Protein AF-A0A3D3XXK7-F1 (afdb_monomer_lite)

Radius of gyration: 11.99 Å; chains: 1; bounding box: 28×26×32 Å

Structure (mmCIF, N/CA/C/O backbone):
data_AF-A0A3D3XXK7-F1
#
_entry.id   AF-A0A3D3XXK7-F1
#
loop_
_atom_site.group_PDB
_atom_site.id
_atom_site.type_symbol
_atom_site.label_atom_id
_atom_site.label_alt_id
_atom_site.label_comp_id
_atom_site.label_asym_id
_atom_site.label_entity_id
_atom_site.label_seq_id
_atom_site.pdbx_PDB_ins_code
_atom_site.Cartn_x
_atom_site.Cartn_y
_atom_site.Cartn_z
_atom_site.occupancy
_atom_site.B_iso_or_equiv
_atom_site.auth_seq_id
_atom_site.auth_comp_id
_atom_site.auth_asym_id
_atom_site.auth_atom_id
_atom_site.pdbx_PDB_model_num
ATOM 1 N N . ILE A 1 1 ? 9.833 -6.967 -8.509 1.00 82.12 1 ILE A N 1
ATOM 2 C CA . ILE A 1 1 ? 9.847 -5.731 -7.670 1.00 82.12 1 ILE A CA 1
ATOM 3 C C . ILE A 1 1 ? 11.268 -5.477 -7.156 1.00 82.12 1 ILE A C 1
ATOM 5 O O . ILE A 1 1 ? 11.935 -6.444 -6.823 1.00 82.12 1 ILE A O 1
ATOM 9 N N . GLY A 1 2 ? 11.764 -4.231 -7.138 1.00 90.31 2 GLY A N 1
ATOM 10 C CA . GLY A 1 2 ? 13.134 -3.931 -6.672 1.00 90.31 2 GLY A CA 1
ATOM 11 C C . GLY A 1 2 ? 13.326 -4.161 -5.165 1.00 90.31 2 GLY A C 1
ATOM 12 O O . GLY A 1 2 ? 12.385 -3.958 -4.398 1.00 90.31 2 GLY A O 1
ATOM 13 N N . GLU A 1 3 ? 14.536 -4.544 -4.741 1.00 93.81 3 GLU A N 1
ATOM 14 C CA . GLU A 1 3 ? 14.865 -4.929 -3.351 1.00 93.81 3 GLU A CA 1
ATOM 15 C C . GLU A 1 3 ? 14.445 -3.888 -2.305 1.00 93.81 3 GLU A C 1
ATOM 17 O O . GLU A 1 3 ? 13.893 -4.224 -1.259 1.00 93.81 3 GLU A O 1
ATOM 22 N N . GLN A 1 4 ? 14.589 -2.603 -2.635 1.00 94.44 4 GLN A N 1
ATOM 23 C CA . GLN A 1 4 ? 14.209 -1.481 -1.771 1.00 94.44 4 GLN A CA 1
ATOM 24 C C . GLN A 1 4 ? 12.723 -1.445 -1.357 1.00 94.44 4 GLN A C 1
ATOM 26 O O . GLN A 1 4 ? 12.366 -0.685 -0.449 1.00 94.44 4 GLN A O 1
ATOM 31 N N . PHE A 1 5 ? 11.865 -2.221 -2.031 1.00 97.56 5 PHE A N 1
ATOM 32 C CA . PHE A 1 5 ? 10.429 -2.335 -1.768 1.00 97.56 5 PHE A CA 1
ATOM 33 C C . PHE A 1 5 ? 10.029 -3.680 -1.145 1.00 97.56 5 PHE A C 1
ATOM 35 O O . PHE A 1 5 ? 8.857 -3.863 -0.828 1.00 97.56 5 PHE A O 1
ATOM 42 N N . GLN A 1 6 ? 10.967 -4.605 -0.913 1.00 97.19 6 GLN A N 1
ATOM 43 C CA . GLN A 1 6 ? 10.675 -5.878 -0.240 1.00 97.19 6 GLN A CA 1
ATOM 44 C C . GLN A 1 6 ? 10.002 -5.710 1.134 1.00 97.19 6 GLN A C 1
ATOM 46 O O . GLN A 1 6 ? 9.061 -6.455 1.411 1.00 97.19 6 GLN A O 1
ATOM 51 N N . PRO A 1 7 ? 10.348 -4.701 1.964 1.00 96.69 7 PRO A N 1
ATOM 52 C CA . PRO A 1 7 ? 9.617 -4.461 3.209 1.00 96.69 7 PRO A CA 1
ATOM 53 C C . PRO A 1 7 ? 8.113 -4.220 3.004 1.00 96.69 7 PRO A C 1
ATOM 55 O O . PRO A 1 7 ? 7.307 -4.671 3.811 1.00 96.69 7 PRO A O 1
ATOM 58 N N . LEU A 1 8 ? 7.715 -3.567 1.906 1.00 98.06 8 LEU A N 1
ATOM 59 C CA . LEU A 1 8 ? 6.303 -3.344 1.581 1.00 98.06 8 LEU A CA 1
ATOM 60 C C . LEU A 1 8 ? 5.592 -4.636 1.170 1.00 98.06 8 LEU A C 1
ATOM 62 O O . LEU A 1 8 ? 4.440 -4.843 1.538 1.00 98.06 8 LEU A O 1
ATOM 66 N N . VAL A 1 9 ? 6.284 -5.522 0.448 1.00 98.00 9 VAL A N 1
ATOM 67 C CA . VAL A 1 9 ? 5.760 -6.852 0.099 1.00 98.00 9 VAL A CA 1
ATOM 68 C C . VAL A 1 9 ? 5.507 -7.666 1.368 1.00 98.00 9 VAL A C 1
ATOM 70 O O . VAL A 1 9 ? 4.453 -8.281 1.499 1.00 98.00 9 VAL A O 1
ATOM 73 N N . VAL A 1 10 ? 6.436 -7.633 2.328 1.00 97.25 10 VAL A N 1
ATOM 74 C CA . VAL A 1 10 ? 6.277 -8.311 3.626 1.00 97.25 10 VAL A CA 1
ATOM 75 C C . VAL A 1 10 ? 5.089 -7.750 4.408 1.00 97.25 10 VAL A C 1
ATOM 77 O O . VAL A 1 10 ? 4.315 -8.524 4.966 1.00 97.25 10 VAL A O 1
ATOM 80 N N . ILE A 1 11 ? 4.908 -6.426 4.425 1.00 96.44 11 ILE A N 1
ATOM 81 C CA . ILE A 1 11 ? 3.741 -5.793 5.058 1.00 96.44 11 ILE A CA 1
ATOM 82 C C . ILE A 1 11 ? 2.447 -6.273 4.398 1.00 96.44 11 ILE A C 1
ATOM 84 O O . ILE A 1 11 ? 1.542 -6.714 5.099 1.00 96.44 11 ILE A O 1
ATOM 88 N N . LEU A 1 12 ? 2.371 -6.248 3.065 1.00 97.31 12 LEU A N 1
ATOM 89 C CA . LEU A 1 12 ? 1.176 -6.692 2.349 1.00 97.31 12 LEU A CA 1
ATOM 90 C C . LEU A 1 12 ? 0.863 -8.172 2.605 1.00 97.31 12 LEU A C 1
ATOM 92 O O . LEU A 1 12 ? -0.303 -8.524 2.743 1.00 97.31 12 LEU A O 1
ATOM 96 N N . ARG A 1 13 ? 1.884 -9.034 2.710 1.00 96.62 13 ARG A N 1
ATOM 97 C CA . ARG A 1 13 ? 1.696 -10.449 3.071 1.00 96.62 13 ARG A CA 1
ATOM 98 C C . ARG A 1 13 ? 1.061 -10.603 4.449 1.00 96.62 13 ARG A C 1
ATOM 100 O O . ARG A 1 13 ? 0.066 -11.303 4.561 1.00 96.62 13 ARG A O 1
ATOM 107 N N . ARG A 1 14 ? 1.572 -9.889 5.457 1.00 95.00 14 ARG A N 1
ATOM 108 C CA . ARG A 1 14 ? 0.990 -9.903 6.810 1.00 95.00 14 ARG A CA 1
ATOM 109 C C . ARG A 1 14 ? -0.447 -9.381 6.825 1.00 95.00 14 ARG A C 1
ATOM 111 O O . ARG A 1 14 ? -1.282 -9.938 7.520 1.00 95.00 14 ARG A O 1
ATOM 118 N N . LEU A 1 15 ? -0.748 -8.343 6.041 1.00 94.25 15 LEU A N 1
ATOM 119 C CA . LEU A 1 15 ? -2.122 -7.846 5.894 1.00 94.25 15 LEU A CA 1
ATOM 120 C C . LEU A 1 15 ? -3.035 -8.886 5.232 1.00 94.25 15 LEU A C 1
ATOM 122 O O . LEU A 1 15 ? -4.172 -9.045 5.650 1.00 94.25 15 LEU A O 1
ATOM 126 N N . ALA A 1 16 ? -2.548 -9.614 4.226 1.00 93.50 16 ALA A N 1
ATOM 127 C CA . ALA A 1 16 ? -3.314 -10.660 3.545 1.00 93.50 16 ALA A CA 1
ATOM 128 C C . ALA A 1 16 ? -3.548 -11.917 4.411 1.00 93.50 16 ALA A C 1
ATOM 130 O O . ALA A 1 16 ? -4.431 -12.720 4.110 1.00 93.50 16 ALA A O 1
ATOM 131 N N . GLU A 1 17 ? -2.777 -12.100 5.484 1.00 94.00 17 GLU A N 1
ATOM 132 C CA . GLU A 1 17 ? -3.000 -13.150 6.485 1.00 94.00 17 GLU A CA 1
ATOM 133 C C . GLU A 1 17 ? -4.148 -12.806 7.452 1.00 94.00 17 GLU A C 1
ATOM 135 O O . GLU A 1 17 ? -4.667 -13.702 8.117 1.00 94.00 17 GLU A O 1
ATOM 140 N N . ASP A 1 18 ? -4.584 -11.542 7.512 1.00 93.44 18 ASP A N 1
ATOM 141 C CA . ASP A 1 18 ? -5.685 -11.115 8.373 1.00 93.44 18 ASP A CA 1
ATOM 142 C C . ASP A 1 18 ? -7.039 -11.675 7.870 1.00 93.44 18 ASP A C 1
ATOM 144 O O . ASP A 1 18 ? -7.402 -11.456 6.706 1.00 93.44 18 ASP A O 1
ATOM 148 N N . PRO A 1 19 ? -7.832 -12.362 8.723 1.00 93.06 19 PRO A N 1
ATOM 149 C CA . PRO A 1 19 ? -9.115 -12.947 8.328 1.00 93.06 19 PRO A CA 1
ATOM 150 C C . PRO A 1 19 ? -10.118 -11.945 7.746 1.00 93.06 19 PRO A C 1
ATOM 152 O O . PRO A 1 19 ? -10.938 -12.312 6.906 1.00 93.06 19 PRO A O 1
ATOM 155 N N . ILE A 1 20 ? -10.084 -10.681 8.174 1.00 92.19 20 ILE A N 1
ATOM 156 C CA . ILE A 1 20 ? -10.959 -9.627 7.650 1.00 92.19 20 ILE A CA 1
ATOM 157 C C . ILE A 1 20 ? -10.562 -9.301 6.210 1.00 92.19 20 ILE A C 1
ATOM 159 O O . ILE A 1 20 ? -11.432 -9.187 5.347 1.00 92.19 20 ILE A O 1
ATOM 163 N N . ILE A 1 21 ? -9.261 -9.208 5.931 1.00 91.19 21 ILE A N 1
ATOM 164 C CA . ILE A 1 21 ? -8.749 -8.917 4.588 1.00 91.19 21 ILE A CA 1
ATOM 165 C C . ILE A 1 21 ? -8.979 -10.096 3.641 1.00 91.19 21 ILE A C 1
ATOM 167 O O . ILE A 1 21 ? -9.357 -9.886 2.490 1.00 91.19 21 ILE A O 1
ATOM 171 N N . GLN A 1 22 ? -8.851 -11.336 4.115 1.00 91.00 22 GLN A N 1
ATOM 172 C CA . GLN A 1 22 ? -9.151 -12.523 3.303 1.00 91.00 22 GLN A CA 1
ATOM 173 C C . GLN A 1 22 ? -10.598 -12.546 2.800 1.00 91.00 22 GLN A C 1
ATOM 175 O O . GLN A 1 22 ? -10.854 -12.964 1.671 1.00 91.00 22 GLN A O 1
ATOM 180 N N . ARG A 1 23 ? -11.550 -12.030 3.590 1.00 92.69 23 ARG A N 1
ATOM 181 C CA . ARG A 1 23 ? -12.963 -11.925 3.185 1.00 92.69 23 ARG A CA 1
ATOM 182 C C . ARG A 1 23 ? -13.195 -10.957 2.026 1.00 92.69 23 ARG A C 1
ATOM 184 O O . ARG A 1 23 ? -14.248 -11.034 1.400 1.00 92.69 23 ARG A O 1
ATOM 191 N N . LEU A 1 24 ? -12.239 -10.075 1.728 1.00 89.88 24 LEU A N 1
ATOM 192 C CA . LEU A 1 24 ? -12.295 -9.182 0.569 1.00 89.88 24 LEU A CA 1
ATOM 193 C C . LEU A 1 24 ? -11.951 -9.900 -0.747 1.00 89.88 24 LEU A C 1
ATOM 195 O O . LEU A 1 24 ? -12.158 -9.321 -1.809 1.00 89.88 24 LEU A O 1
ATOM 199 N N . GLY A 1 25 ? -11.429 -11.134 -0.699 1.00 87.94 25 GLY A N 1
ATOM 200 C CA . GLY A 1 25 ? -11.138 -11.930 -1.897 1.00 87.94 25 GLY A CA 1
ATOM 201 C C . GLY A 1 25 ? -10.093 -11.295 -2.819 1.00 87.94 25 GLY A C 1
ATOM 202 O O . GLY A 1 25 ? -10.198 -11.399 -4.038 1.00 87.94 25 GLY A O 1
ATOM 203 N N . LEU A 1 26 ? -9.112 -10.583 -2.254 1.00 88.50 26 LEU A N 1
ATOM 204 C CA . LEU A 1 26 ? -8.121 -9.847 -3.037 1.00 88.50 26 LEU A CA 1
ATOM 205 C C . LEU A 1 26 ? -7.181 -10.807 -3.772 1.00 88.50 26 LEU A C 1
ATOM 207 O O . LEU A 1 26 ? -6.441 -11.566 -3.150 1.00 88.50 26 LEU A O 1
ATOM 211 N N . GLU A 1 27 ? -7.131 -10.701 -5.097 1.00 91.88 27 GLU A N 1
ATOM 212 C CA . GLU A 1 27 ? -6.053 -11.299 -5.880 1.00 91.88 27 GLU A CA 1
ATOM 213 C C . GLU A 1 27 ? -4.800 -10.427 -5.779 1.00 91.88 27 GLU A C 1
ATOM 215 O O . GLU A 1 27 ? -4.832 -9.221 -6.074 1.00 91.88 27 GLU A O 1
ATOM 220 N N . ILE A 1 28 ? -3.699 -11.036 -5.332 1.00 94.81 28 ILE A N 1
ATOM 221 C CA . ILE A 1 28 ? -2.426 -10.356 -5.094 1.00 94.81 28 ILE A CA 1
ATOM 222 C C . ILE A 1 28 ? -1.293 -11.129 -5.767 1.00 94.81 28 ILE A C 1
ATOM 224 O O . ILE A 1 28 ? -0.851 -12.172 -5.288 1.00 94.81 28 ILE A O 1
ATOM 228 N N . ASP A 1 29 ? -0.753 -10.561 -6.842 1.00 97.06 29 ASP A N 1
ATOM 229 C CA . ASP A 1 29 ? 0.571 -10.924 -7.341 1.00 97.06 29 ASP A CA 1
ATOM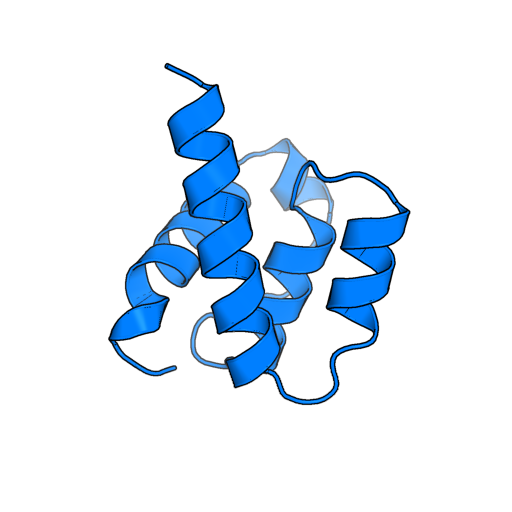 230 C C . ASP A 1 29 ? 1.633 -10.150 -6.544 1.00 97.06 29 ASP A C 1
ATOM 232 O O . ASP A 1 29 ? 1.777 -8.934 -6.689 1.00 97.06 29 ASP A O 1
ATOM 236 N N . PHE A 1 30 ? 2.368 -10.853 -5.680 1.00 96.75 30 PHE A N 1
ATOM 237 C CA . PHE A 1 30 ? 3.434 -10.281 -4.847 1.00 96.75 30 PHE A CA 1
ATOM 238 C C . PHE A 1 30 ? 4.734 -9.995 -5.610 1.00 96.75 30 PHE A C 1
ATOM 240 O O . PHE A 1 30 ? 5.685 -9.474 -5.026 1.00 96.75 30 PHE A O 1
ATOM 247 N N . THR A 1 31 ? 4.810 -10.362 -6.888 1.00 96.19 31 THR A N 1
ATOM 248 C CA . THR A 1 31 ? 5.985 -10.171 -7.744 1.00 96.19 31 THR A CA 1
ATOM 249 C C . THR A 1 31 ? 5.831 -8.981 -8.697 1.00 96.19 31 THR A C 1
ATOM 251 O O . THR A 1 31 ? 6.849 -8.412 -9.122 1.00 96.19 31 THR A O 1
ATOM 254 N N . ASP A 1 32 ? 4.592 -8.533 -8.939 1.00 97.38 32 ASP A N 1
ATOM 255 C CA . ASP A 1 32 ? 4.246 -7.362 -9.749 1.00 97.38 32 ASP A CA 1
ATOM 256 C C . ASP A 1 32 ? 4.079 -6.086 -8.907 1.00 97.38 32 ASP A C 1
ATOM 258 O O . ASP A 1 32 ? 3.262 -5.989 -7.989 1.00 97.38 32 ASP A O 1
ATOM 262 N N . ALA A 1 33 ? 4.840 -5.051 -9.269 1.00 97.56 33 ALA A N 1
ATOM 263 C CA . ALA A 1 33 ? 4.796 -3.757 -8.599 1.00 97.56 33 ALA A CA 1
ATOM 264 C C . ALA A 1 33 ? 3.418 -3.096 -8.697 1.00 97.56 33 ALA A C 1
ATOM 266 O O . ALA A 1 33 ? 3.019 -2.415 -7.754 1.00 97.56 33 ALA A O 1
ATOM 267 N N . ARG A 1 34 ? 2.689 -3.288 -9.808 1.00 96.88 34 ARG A N 1
ATOM 268 C CA . ARG A 1 34 ? 1.333 -2.736 -9.961 1.00 96.88 34 ARG A CA 1
ATOM 269 C C . ARG A 1 34 ? 0.413 -3.347 -8.922 1.00 96.88 34 ARG A C 1
ATOM 271 O O . ARG A 1 34 ? -0.096 -2.597 -8.096 1.00 96.88 34 ARG A O 1
ATOM 278 N N . SER A 1 35 ? 0.293 -4.674 -8.922 1.00 97.69 35 SER A N 1
ATOM 279 C CA . SER A 1 35 ? -0.501 -5.431 -7.951 1.00 97.69 35 SER A CA 1
ATOM 280 C C . SER A 1 35 ? -0.185 -5.013 -6.511 1.00 97.69 35 SER A C 1
ATOM 282 O O . SER A 1 35 ? -1.063 -4.515 -5.808 1.00 97.69 35 SER A O 1
ATOM 284 N N . VAL A 1 36 ? 1.087 -5.081 -6.096 1.00 98.00 36 VAL A N 1
ATOM 285 C CA . VAL A 1 36 ? 1.484 -4.725 -4.722 1.00 98.00 36 VAL A CA 1
ATOM 286 C C . VAL A 1 36 ? 1.137 -3.274 -4.378 1.00 98.00 36 VAL A C 1
ATOM 288 O O . VAL A 1 36 ? 0.603 -3.005 -3.302 1.00 98.00 36 VAL A O 1
ATOM 291 N N . SER A 1 37 ? 1.414 -2.327 -5.279 1.00 97.81 37 SER A N 1
ATOM 292 C CA . SER A 1 37 ? 1.164 -0.903 -5.023 1.00 97.81 37 SER A CA 1
ATOM 293 C C . SER A 1 37 ? -0.324 -0.557 -4.930 1.00 97.81 37 SER A C 1
ATOM 295 O O . SER A 1 37 ? -0.698 0.273 -4.105 1.00 97.81 37 SER A O 1
ATOM 297 N N . TRP A 1 38 ? -1.177 -1.201 -5.731 1.00 97.12 38 TRP A N 1
ATOM 298 C CA . TRP A 1 38 ? -2.628 -1.019 -5.682 1.00 97.12 38 TRP A CA 1
ATOM 299 C C . TRP A 1 38 ? -3.206 -1.554 -4.377 1.00 97.12 38 TRP A C 1
ATOM 301 O O . TRP A 1 38 ? -3.894 -0.824 -3.670 1.00 97.12 38 TRP A O 1
ATOM 311 N N . ARG A 1 39 ? -2.852 -2.788 -4.008 1.00 97.06 39 ARG A N 1
ATOM 312 C CA . ARG A 1 39 ? -3.370 -3.421 -2.789 1.00 97.06 39 ARG A CA 1
ATOM 313 C C . ARG A 1 39 ? -2.957 -2.672 -1.533 1.00 97.06 39 ARG A C 1
ATOM 315 O O . ARG A 1 39 ? -3.769 -2.469 -0.640 1.00 97.06 39 ARG A O 1
ATOM 322 N N . LEU A 1 40 ? -1.719 -2.187 -1.480 1.00 97.38 40 LEU A N 1
ATOM 323 C CA . LEU A 1 40 ? -1.294 -1.324 -0.382 1.00 97.38 40 LEU A CA 1
ATOM 324 C C . LEU A 1 40 ? -2.062 0.006 -0.366 1.00 97.38 40 LEU A C 1
ATOM 326 O O . LEU A 1 40 ? -2.500 0.417 0.700 1.00 97.38 40 LEU A O 1
ATOM 330 N N . ALA A 1 41 ? -2.278 0.661 -1.511 1.00 96.75 41 ALA A N 1
ATOM 331 C CA . ALA A 1 41 ? -3.058 1.903 -1.559 1.00 96.75 41 ALA A CA 1
ATOM 332 C C . ALA A 1 41 ? -4.515 1.712 -1.083 1.00 96.75 41 ALA A C 1
ATOM 334 O O . ALA A 1 41 ? -5.052 2.573 -0.387 1.00 96.75 41 ALA A O 1
ATOM 335 N N . GLU A 1 42 ? -5.139 0.576 -1.406 1.00 94.00 42 GLU A N 1
ATOM 336 C CA . GLU A 1 42 ? -6.488 0.218 -0.945 1.00 94.00 42 GLU A CA 1
ATOM 337 C C . GLU A 1 42 ? -6.540 0.007 0.576 1.00 94.00 42 GLU A C 1
ATOM 339 O O . GLU A 1 42 ? -7.447 0.517 1.243 1.00 94.00 42 GLU A O 1
ATOM 344 N N . LEU A 1 43 ? -5.551 -0.710 1.119 1.00 94.31 43 LEU A N 1
ATOM 345 C CA . LEU A 1 43 ? -5.526 -1.178 2.508 1.00 94.31 43 LEU A CA 1
ATOM 346 C C . LEU A 1 43 ? -4.927 -0.179 3.504 1.00 94.31 43 LEU A C 1
ATOM 348 O O . LEU A 1 43 ? -5.120 -0.332 4.708 1.00 94.31 43 LEU A O 1
ATOM 352 N N . LEU A 1 44 ? -4.195 0.835 3.038 1.00 94.44 44 LEU A N 1
ATOM 353 C CA . LEU A 1 44 ? -3.587 1.819 3.927 1.00 94.44 44 LEU A CA 1
ATOM 354 C C . LEU A 1 44 ? -4.654 2.617 4.708 1.00 94.44 44 LEU A C 1
ATOM 356 O O . LEU A 1 44 ? -5.618 3.113 4.105 1.00 94.44 44 LEU A O 1
ATOM 360 N N . PRO A 1 45 ? -4.460 2.803 6.030 1.00 93.69 45 PRO A N 1
ATOM 361 C CA . PRO A 1 45 ? -5.325 3.623 6.871 1.00 93.69 45 PRO A CA 1
ATOM 362 C C . PRO A 1 45 ? -4.917 5.100 6.762 1.00 93.69 45 PRO A C 1
ATOM 364 O O . PRO A 1 45 ? -4.347 5.677 7.683 1.00 93.69 45 PRO A O 1
ATOM 367 N N . VAL A 1 46 ? -5.159 5.694 5.596 1.00 95.50 46 VAL A N 1
ATOM 368 C CA . VAL A 1 46 ? -4.915 7.118 5.312 1.00 95.50 46 VAL A CA 1
ATOM 369 C C . VAL A 1 46 ? -6.230 7.827 5.006 1.00 95.50 46 VAL A C 1
ATOM 371 O O . VAL A 1 46 ? -7.241 7.176 4.725 1.00 95.50 46 VAL A O 1
ATOM 374 N N . ASP A 1 47 ? -6.214 9.155 5.057 1.00 96.31 47 ASP A N 1
ATOM 375 C CA . ASP A 1 47 ? -7.353 9.981 4.670 1.00 96.31 47 ASP A CA 1
ATOM 376 C C . ASP A 1 47 ? -7.745 9.769 3.187 1.00 96.31 47 ASP A C 1
ATOM 378 O O . ASP A 1 47 ? -6.922 9.314 2.375 1.00 96.31 47 ASP A O 1
ATOM 382 N N . PRO A 1 48 ? -9.009 10.056 2.820 1.00 96.69 48 PRO A N 1
ATOM 383 C CA . PRO A 1 48 ? -9.509 9.871 1.460 1.00 96.69 48 PRO A CA 1
ATOM 384 C C . PRO A 1 48 ? -8.690 10.601 0.390 1.00 96.69 48 PRO A C 1
ATOM 386 O O . PRO A 1 48 ? -8.460 10.033 -0.678 1.00 96.69 48 PRO A O 1
ATOM 389 N N . GLU A 1 49 ? -8.215 11.815 0.664 1.00 97.50 49 GLU A N 1
ATOM 390 C CA . GLU A 1 49 ? -7.450 12.640 -0.272 1.00 97.50 49 GLU A CA 1
ATOM 391 C C . GLU A 1 49 ? -6.076 12.022 -0.573 1.00 97.50 49 GLU A C 1
ATOM 393 O O . GLU A 1 49 ? -5.671 11.903 -1.738 1.00 97.50 49 GLU A O 1
ATOM 398 N N . THR A 1 50 ? -5.377 11.546 0.459 1.00 97.00 50 THR A N 1
ATOM 399 C CA . THR A 1 50 ? -4.125 10.794 0.316 1.00 97.00 50 THR A CA 1
ATOM 400 C C . THR A 1 50 ? -4.362 9.489 -0.443 1.00 97.00 50 THR A C 1
ATOM 402 O O . THR A 1 50 ? -3.602 9.154 -1.357 1.00 97.00 50 THR A O 1
ATOM 405 N N . LYS A 1 51 ? -5.437 8.755 -0.120 1.00 97.44 51 LYS A N 1
ATOM 406 C CA . LYS A 1 51 ? -5.793 7.516 -0.829 1.00 97.44 51 LYS A CA 1
ATOM 407 C C . LYS A 1 51 ? -6.059 7.779 -2.311 1.00 97.44 51 LYS A C 1
ATOM 409 O O . LYS A 1 51 ? -5.511 7.080 -3.162 1.00 97.44 51 LYS A O 1
ATOM 414 N N . GLN A 1 52 ? -6.845 8.804 -2.631 1.00 97.44 52 GLN A N 1
ATOM 415 C CA . GLN A 1 52 ? -7.136 9.195 -4.007 1.00 97.44 52 GLN A CA 1
ATOM 416 C C . GLN A 1 52 ? -5.857 9.574 -4.761 1.00 97.44 52 GLN A C 1
ATOM 418 O O . GLN A 1 52 ? -5.648 9.100 -5.878 1.00 97.44 52 GLN A O 1
ATOM 423 N N . SER A 1 53 ? -4.974 10.349 -4.127 1.00 97.75 53 SER A N 1
ATOM 424 C CA . SER A 1 53 ? -3.689 10.743 -4.711 1.00 97.75 53 SER A CA 1
ATOM 425 C C . SER A 1 53 ? -2.842 9.524 -5.090 1.00 97.75 53 SER A C 1
ATOM 427 O O . SER A 1 53 ? -2.333 9.457 -6.205 1.00 97.75 53 SER A O 1
ATOM 429 N N . LEU A 1 54 ? -2.751 8.514 -4.213 1.00 98.25 54 LEU A N 1
ATOM 430 C CA . LEU A 1 54 ? -2.037 7.262 -4.500 1.00 98.25 54 LEU A CA 1
ATOM 431 C C . LEU A 1 54 ? -2.649 6.483 -5.671 1.00 98.25 54 LEU A C 1
ATOM 433 O O . LEU A 1 54 ? -1.918 5.947 -6.507 1.00 98.25 54 LEU A O 1
ATOM 437 N N . LEU A 1 55 ? -3.980 6.395 -5.731 1.00 96.44 55 LEU A N 1
ATOM 438 C CA . LEU A 1 55 ? -4.690 5.650 -6.776 1.00 96.44 55 LEU A CA 1
ATOM 439 C C . LEU A 1 55 ? -4.569 6.313 -8.157 1.00 96.44 55 LEU A C 1
ATOM 441 O O . LEU A 1 55 ? -4.610 5.614 -9.167 1.00 96.44 55 LEU A O 1
ATOM 445 N N . GLN A 1 56 ? -4.353 7.630 -8.209 1.00 97.19 56 GLN A N 1
ATOM 446 C CA . GLN A 1 56 ? -4.115 8.381 -9.447 1.00 97.19 56 GLN A CA 1
ATOM 447 C C . GLN A 1 56 ? -2.672 8.266 -9.975 1.00 97.19 56 GLN A C 1
ATOM 449 O O . GLN A 1 56 ? -2.387 8.691 -11.096 1.00 97.19 56 GLN A O 1
ATOM 454 N N . MET A 1 57 ? -1.743 7.682 -9.209 1.00 98.12 57 MET A N 1
ATOM 455 C CA . MET A 1 57 ? -0.353 7.520 -9.644 1.00 98.12 57 MET A CA 1
ATOM 456 C C . MET A 1 57 ? -0.212 6.417 -10.700 1.00 98.12 57 MET A C 1
ATOM 458 O O . MET A 1 57 ? -0.308 5.216 -10.412 1.00 98.12 57 MET A O 1
ATOM 462 N N . GLN A 1 58 ? 0.132 6.827 -11.920 1.00 96.69 58 GLN A N 1
ATOM 463 C CA . GLN A 1 58 ? 0.260 5.931 -13.073 1.00 96.69 58 GLN A CA 1
ATOM 464 C C . GLN A 1 58 ? 1.502 5.036 -12.999 1.00 96.69 58 GLN A C 1
ATOM 466 O O . GLN A 1 58 ? 1.480 3.904 -13.483 1.00 96.69 58 GLN A O 1
ATOM 471 N N . ILE A 1 59 ? 2.584 5.517 -12.375 1.00 97.94 59 ILE A N 1
ATOM 472 C CA . ILE A 1 59 ? 3.858 4.798 -12.308 1.00 97.94 59 ILE A CA 1
ATOM 473 C C . ILE A 1 59 ? 3.909 3.962 -11.017 1.00 97.94 59 ILE A C 1
ATOM 475 O O . ILE A 1 59 ? 4.001 4.514 -9.917 1.00 97.94 59 ILE A O 1
ATOM 479 N N . PRO A 1 60 ? 3.921 2.617 -11.101 1.00 97.75 60 PRO A N 1
ATOM 480 C CA . PRO A 1 60 ? 3.831 1.752 -9.919 1.00 97.75 60 PRO A CA 1
ATOM 481 C C . PRO A 1 60 ? 5.009 1.921 -8.964 1.00 97.75 60 PRO A C 1
ATOM 483 O O . PRO A 1 60 ? 4.854 1.856 -7.749 1.00 97.75 60 PRO A O 1
ATOM 486 N N . ARG A 1 61 ? 6.208 2.157 -9.510 1.00 97.12 61 ARG A N 1
ATOM 487 C CA . ARG A 1 61 ? 7.420 2.357 -8.707 1.00 97.12 61 ARG A CA 1
ATOM 488 C C . ARG A 1 61 ? 7.383 3.660 -7.912 1.00 97.12 61 ARG A C 1
ATOM 490 O O . ARG A 1 61 ? 7.834 3.667 -6.772 1.00 97.12 61 ARG A O 1
ATOM 497 N N . GLU A 1 62 ? 6.836 4.727 -8.488 1.00 98.25 62 GLU A N 1
ATOM 498 C CA . GLU A 1 62 ? 6.648 6.000 -7.786 1.00 98.25 62 GLU A CA 1
ATOM 499 C C . GLU A 1 62 ? 5.603 5.851 -6.686 1.00 98.25 62 GLU A C 1
ATOM 501 O O . GLU A 1 62 ? 5.836 6.268 -5.554 1.00 98.25 62 GLU A O 1
ATOM 506 N N . ARG A 1 63 ? 4.504 5.147 -6.976 1.00 98.44 63 ARG A N 1
ATOM 507 C CA . ARG A 1 63 ? 3.485 4.842 -5.971 1.00 98.44 63 ARG A CA 1
ATOM 508 C C . ARG A 1 63 ? 4.042 4.031 -4.807 1.00 98.44 63 ARG A C 1
ATOM 510 O O . ARG A 1 63 ? 3.780 4.363 -3.659 1.00 98.44 63 AR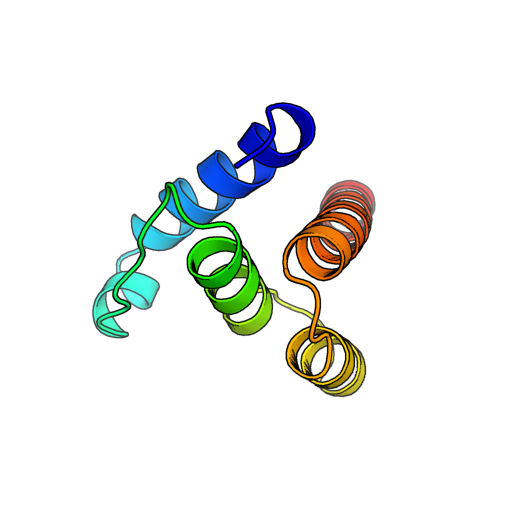G A O 1
ATOM 517 N N . LEU A 1 64 ? 4.856 3.006 -5.076 1.00 98.44 64 LEU A N 1
ATOM 518 C CA . LEU A 1 64 ? 5.549 2.251 -4.024 1.00 98.44 64 LEU A CA 1
ATOM 519 C C . LEU A 1 64 ? 6.491 3.137 -3.202 1.00 98.44 64 LEU A C 1
ATOM 521 O O . LEU A 1 64 ? 6.599 2.947 -1.992 1.00 98.44 64 LEU A O 1
ATOM 525 N N . ALA A 1 65 ? 7.178 4.092 -3.832 1.00 98.31 65 ALA A N 1
ATOM 526 C CA . ALA A 1 65 ? 8.037 5.028 -3.117 1.00 98.31 65 ALA A CA 1
ATOM 527 C C . ALA A 1 65 ? 7.229 5.930 -2.175 1.00 98.31 65 ALA A C 1
ATOM 529 O O . ALA A 1 65 ? 7.636 6.117 -1.028 1.00 98.31 65 ALA A O 1
ATOM 530 N N . GLU A 1 66 ? 6.069 6.420 -2.612 1.00 98.38 66 GLU A N 1
ATOM 531 C CA . GLU A 1 66 ? 5.204 7.244 -1.766 1.00 98.38 66 GLU A CA 1
ATOM 532 C C . GLU A 1 66 ? 4.549 6.434 -0.643 1.00 98.38 66 GLU A C 1
ATOM 534 O O . GLU A 1 66 ? 4.618 6.820 0.523 1.00 98.38 66 GLU A O 1
ATOM 539 N N . ILE A 1 67 ? 4.049 5.235 -0.951 1.00 98.38 67 ILE A N 1
ATOM 540 C CA . ILE A 1 67 ? 3.559 4.275 0.048 1.00 98.38 67 ILE A CA 1
ATOM 541 C C . ILE A 1 67 ? 4.629 3.999 1.109 1.00 98.38 6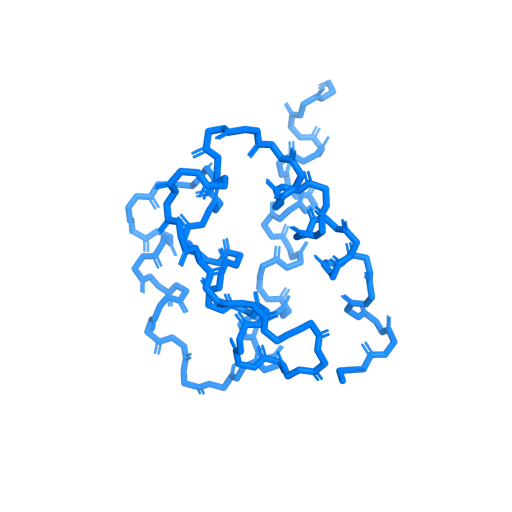7 ILE A C 1
ATOM 543 O O . ILE A 1 67 ? 4.329 4.004 2.301 1.00 98.38 67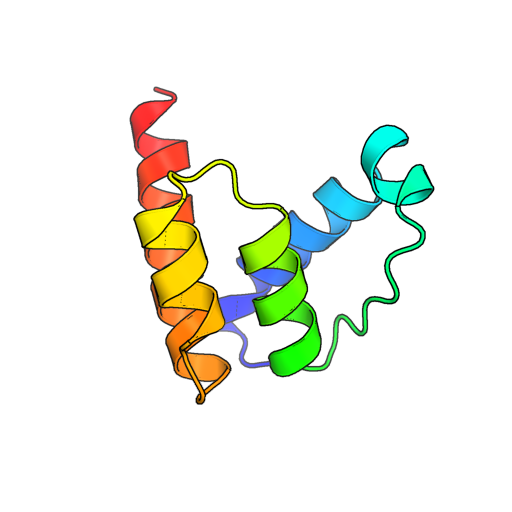 ILE A O 1
ATOM 547 N N . LYS A 1 68 ? 5.896 3.816 0.712 1.00 97.81 68 LYS A N 1
ATOM 548 C CA . LYS A 1 68 ? 7.006 3.619 1.656 1.00 97.81 68 LYS A CA 1
ATOM 549 C C . LYS A 1 68 ? 7.165 4.801 2.614 1.00 97.81 68 LYS A C 1
ATOM 551 O O . LYS A 1 68 ? 7.389 4.578 3.803 1.00 97.81 68 LYS A O 1
ATOM 556 N N . ARG A 1 69 ? 7.038 6.040 2.123 1.00 97.12 69 ARG A N 1
ATOM 557 C CA . ARG A 1 69 ? 7.093 7.244 2.969 1.00 97.12 69 ARG A CA 1
ATOM 558 C C . ARG A 1 69 ? 5.914 7.307 3.936 1.00 97.12 69 ARG A C 1
ATOM 560 O O . ARG A 1 69 ? 6.123 7.594 5.111 1.00 97.12 69 ARG A O 1
ATOM 567 N N . LEU A 1 70 ? 4.703 7.019 3.465 1.00 97.25 70 LEU A N 1
ATOM 568 C CA . LEU A 1 70 ? 3.492 7.033 4.292 1.00 97.25 70 LEU A CA 1
ATOM 569 C C . LEU A 1 70 ? 3.541 5.969 5.393 1.00 97.25 70 LEU A C 1
ATOM 571 O O . LEU A 1 70 ? 3.298 6.279 6.555 1.00 97.25 70 LEU A O 1
ATOM 575 N N . VAL A 1 71 ? 3.949 4.742 5.059 1.00 95.88 71 VAL A N 1
ATOM 576 C CA . VAL A 1 71 ? 4.143 3.660 6.038 1.00 95.88 71 VAL A CA 1
ATOM 577 C C . VAL A 1 71 ? 5.157 4.058 7.111 1.00 95.88 71 VAL A C 1
ATOM 579 O O . VAL A 1 71 ? 4.904 3.845 8.295 1.00 95.88 71 VAL A O 1
ATOM 582 N N . ALA A 1 72 ? 6.281 4.671 6.725 1.00 94.38 72 ALA A N 1
ATOM 583 C CA . ALA A 1 72 ? 7.284 5.133 7.683 1.00 94.38 72 ALA A CA 1
ATOM 584 C C . ALA A 1 72 ? 6.723 6.198 8.644 1.00 94.38 72 ALA A C 1
ATOM 586 O O . ALA A 1 72 ? 7.003 6.143 9.841 1.00 94.38 72 ALA A O 1
ATOM 587 N N . LYS A 1 73 ? 5.891 7.126 8.147 1.00 93.38 73 LYS A N 1
ATOM 588 C CA . LYS A 1 73 ? 5.193 8.114 8.987 1.00 93.38 73 LYS A CA 1
ATOM 589 C C . LYS A 1 73 ? 4.250 7.432 9.981 1.00 93.38 73 LYS A C 1
ATOM 591 O O . LYS A 1 73 ? 4.349 7.702 11.168 1.00 93.38 73 LYS A O 1
ATOM 596 N N . LEU A 1 74 ? 3.412 6.497 9.528 1.00 91.62 74 LEU A N 1
ATOM 597 C CA . LEU A 1 74 ? 2.457 5.775 10.384 1.00 91.62 74 LEU A CA 1
ATOM 598 C C . LEU A 1 74 ? 3.145 4.968 11.498 1.00 91.62 74 LEU A C 1
ATOM 600 O O . LEU A 1 74 ? 2.698 4.976 12.643 1.00 91.62 74 LEU A O 1
ATOM 604 N N . GLN A 1 75 ? 4.258 4.301 11.181 1.00 87.81 75 GLN A N 1
ATOM 605 C CA . GLN A 1 75 ? 5.049 3.555 12.166 1.00 87.81 75 GLN A CA 1
ATOM 606 C C . GLN A 1 75 ? 5.766 4.477 13.161 1.00 87.81 75 GLN A C 1
ATOM 608 O O . GLN A 1 75 ? 5.919 4.114 14.325 1.00 87.81 75 GLN A O 1
A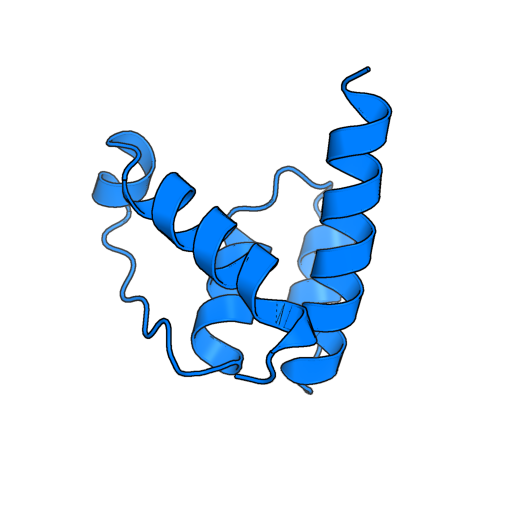TOM 613 N N . GLY A 1 76 ? 6.195 5.662 12.719 1.00 80.44 76 GLY A N 1
ATOM 614 C CA . GLY A 1 76 ? 6.785 6.683 13.584 1.00 80.44 76 GLY A CA 1
ATOM 615 C C . GLY A 1 76 ? 5.764 7.381 14.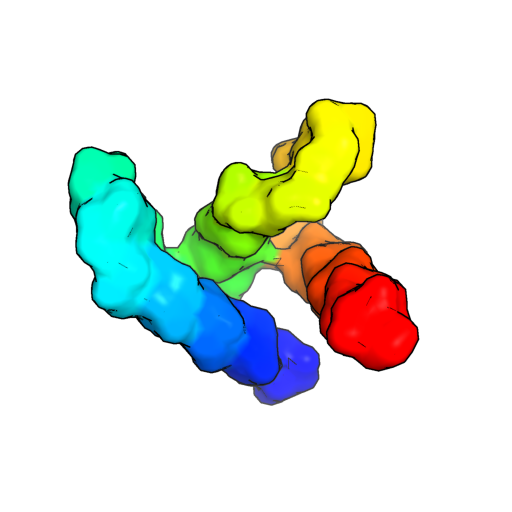486 1.00 80.44 76 GLY A C 1
ATOM 616 O O . GLY A 1 76 ? 6.090 7.695 15.622 1.00 80.44 76 GLY A O 1
ATOM 617 N N . SER A 1 77 ? 4.532 7.579 14.009 1.00 62.19 77 SER A N 1
ATOM 618 C CA . SER A 1 77 ? 3.420 8.169 14.771 1.00 62.19 77 SER A CA 1
ATOM 619 C C . SER A 1 77 ? 2.767 7.205 15.767 1.00 62.19 77 SER A C 1
ATOM 621 O O . SER A 1 77 ? 1.959 7.636 16.579 1.00 62.19 77 SER A O 1
ATOM 623 N N . SER A 1 78 ? 3.100 5.912 15.700 1.00 59.22 78 SER A N 1
ATOM 624 C CA . SER A 1 78 ? 2.620 4.874 16.627 1.00 59.22 78 SER A CA 1
ATOM 625 C C . SER A 1 78 ? 3.596 4.618 17.792 1.00 59.22 78 SER A C 1
ATOM 627 O O . SER A 1 78 ? 3.505 3.575 18.440 1.00 59.22 78 SER A O 1
ATOM 629 N N . ARG A 1 79 ? 4.559 5.524 18.019 1.00 47.81 79 ARG A N 1
ATOM 630 C CA . ARG A 1 79 ? 5.513 5.506 19.140 1.00 47.81 79 ARG A CA 1
ATOM 631 C C . ARG A 1 79 ? 5.246 6.635 20.120 1.00 47.81 79 ARG A C 1
ATOM 633 O O . ARG A 1 79 ? 4.871 7.730 19.651 1.00 47.81 79 ARG A O 1
#

Foldseek 3Di:
DDPVLVVLLVVLVVVCPDPVNVVVVQDADSVDLQRSLLSLLVPDPDDPVSSVVLVPDPDSVVSSVVSVVVVVVVVVVVD

pLDDT: mean 93.79, std 8.27, range [47.81, 98.44]

Secondary structure (DSSP, 8-state):
--GGGHHHHHHHHHHHTSHHHHTTT----SS-HHHHHHHHHHH----HHHHHHHHT---HHHHHHHHHHHHHHHHHHT-

Sequence (79 aa):
IGEQFQPLVVILRRLAEDPIIQRLGLEIDFTDARSVSWRLAELLPVDPETKQSLLQMQIPRERLAEIKRLVAKLQGSSR